Protein AF-A0A1Y2CJR8-F1 (afdb_monomer_lite)

Radius of gyration: 27.36 Å; chains: 1; bounding box: 62×23×79 Å

Structure (mmCIF, N/CA/C/O backbone):
data_AF-A0A1Y2CJR8-F1
#
_entry.id   AF-A0A1Y2CJR8-F1
#
loop_
_atom_site.group_PDB
_atom_site.id
_atom_site.type_symbol
_atom_site.label_atom_id
_atom_site.label_alt_id
_atom_site.label_comp_id
_atom_site.label_asym_id
_atom_site.label_entity_id
_atom_site.label_seq_id
_atom_site.pdbx_PDB_ins_code
_atom_site.Cartn_x
_atom_site.Cartn_y
_atom_site.Cartn_z
_atom_site.occupancy
_atom_site.B_iso_or_equiv
_atom_site.auth_seq_id
_atom_site.auth_comp_id
_atom_site.auth_asym_id
_atom_site.auth_atom_id
_atom_site.pdbx_PDB_model_num
ATOM 1 N N . MET A 1 1 ? 42.103 -3.128 -43.545 1.00 49.88 1 MET A N 1
ATOM 2 C CA . MET A 1 1 ? 41.280 -2.319 -42.617 1.00 49.88 1 MET A CA 1
ATOM 3 C C . MET A 1 1 ? 39.824 -2.497 -43.016 1.00 49.88 1 MET A C 1
ATOM 5 O O . MET A 1 1 ? 39.440 -2.003 -44.065 1.00 49.88 1 MET A O 1
ATOM 9 N N . SER A 1 2 ? 39.049 -3.291 -42.272 1.00 58.34 2 SER A N 1
ATOM 10 C CA . SER A 1 2 ? 37.636 -3.524 -42.604 1.00 58.34 2 SER A CA 1
ATOM 11 C C . SER A 1 2 ? 36.811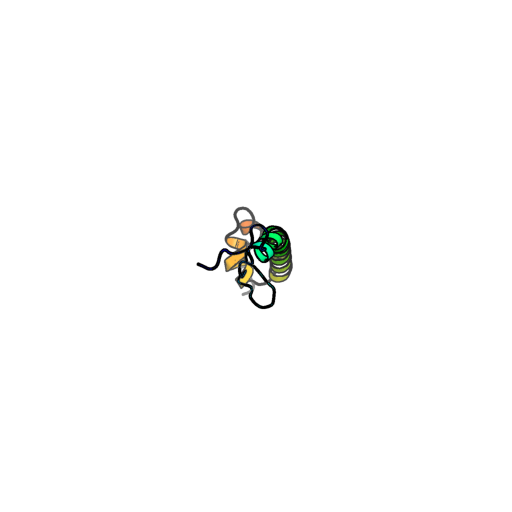 -2.311 -42.167 1.00 58.34 2 SER A C 1
ATOM 13 O O . SER A 1 2 ? 36.680 -2.046 -40.975 1.00 58.34 2 SER A O 1
ATOM 15 N N . SER A 1 3 ? 36.336 -1.533 -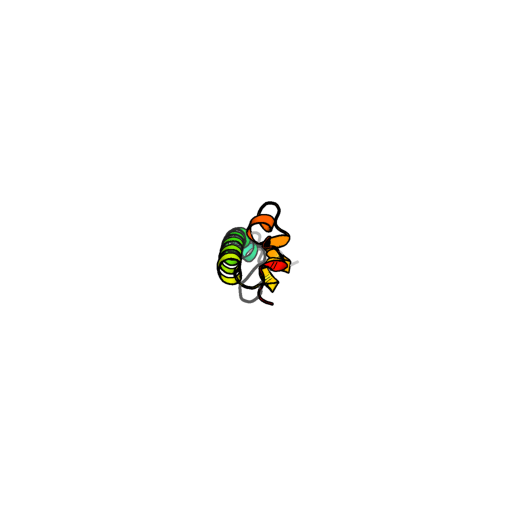43.140 1.00 68.44 3 SER A N 1
ATOM 16 C CA . SER A 1 3 ? 35.434 -0.396 -42.950 1.00 68.44 3 SER A CA 1
ATOM 17 C C . SER A 1 3 ? 34.005 -0.931 -42.876 1.00 68.44 3 SER A C 1
ATOM 19 O O . SER A 1 3 ? 33.487 -1.445 -43.868 1.00 68.44 3 SER A O 1
ATOM 21 N N . ALA A 1 4 ? 33.377 -0.868 -41.702 1.00 74.50 4 ALA A N 1
ATOM 22 C CA . ALA A 1 4 ? 31.965 -1.215 -41.576 1.00 74.50 4 ALA A CA 1
ATOM 23 C C . ALA A 1 4 ? 31.115 -0.256 -42.440 1.00 74.50 4 ALA A C 1
ATOM 25 O O . ALA A 1 4 ? 31.385 0.949 -42.460 1.00 74.50 4 ALA A O 1
ATOM 26 N N . PRO A 1 5 ? 30.094 -0.750 -43.164 1.00 79.12 5 PRO A N 1
ATOM 27 C CA . PRO A 1 5 ? 29.307 0.082 -44.065 1.00 79.12 5 PRO A CA 1
ATOM 28 C C . PRO A 1 5 ? 28.562 1.183 -43.297 1.00 79.12 5 PRO A C 1
ATOM 30 O O . PRO A 1 5 ? 27.990 0.941 -42.234 1.00 79.12 5 PRO A O 1
ATOM 33 N N . ARG A 1 6 ? 28.525 2.393 -43.875 1.00 77.19 6 ARG A N 1
ATOM 34 C CA . ARG A 1 6 ? 27.947 3.630 -43.298 1.00 77.19 6 ARG A CA 1
ATOM 35 C C . ARG A 1 6 ? 26.501 3.491 -42.798 1.00 77.19 6 ARG A C 1
ATOM 37 O O . ARG A 1 6 ? 26.067 4.281 -41.970 1.00 77.19 6 ARG A O 1
ATOM 44 N N . PHE A 1 7 ? 25.775 2.494 -43.300 1.00 82.12 7 PHE A N 1
ATOM 45 C CA . PHE A 1 7 ? 24.360 2.248 -43.023 1.00 82.12 7 PHE A CA 1
ATOM 46 C C . PHE A 1 7 ? 24.103 0.933 -42.267 1.00 82.12 7 PHE A C 1
ATOM 48 O O . PHE A 1 7 ? 22.980 0.435 -42.270 1.00 82.12 7 PHE A O 1
ATOM 55 N N . ALA A 1 8 ? 25.120 0.351 -41.623 1.00 82.38 8 ALA A N 1
ATOM 56 C CA . ALA A 1 8 ? 24.915 -0.822 -40.778 1.00 82.38 8 ALA A CA 1
ATOM 57 C C . ALA A 1 8 ? 24.023 -0.473 -39.565 1.00 82.38 8 ALA A C 1
ATOM 59 O O . ALA A 1 8 ? 24.327 0.487 -38.846 1.00 82.38 8 ALA A O 1
ATOM 60 N N . PRO A 1 9 ? 22.947 -1.236 -39.291 1.00 83.50 9 PRO A N 1
ATOM 61 C CA . PRO A 1 9 ? 22.151 -1.035 -38.090 1.00 83.50 9 PRO A CA 1
ATOM 62 C C . PRO A 1 9 ? 22.990 -1.346 -36.846 1.00 83.50 9 PRO A C 1
ATOM 64 O O . PRO A 1 9 ? 23.595 -2.410 -36.726 1.00 83.50 9 PRO A O 1
ATOM 67 N N . GLN A 1 10 ? 23.009 -0.413 -35.896 1.00 80.62 10 GLN A N 1
ATOM 68 C CA . GLN A 1 10 ? 23.667 -0.588 -34.602 1.00 80.62 10 GLN A CA 1
ATOM 69 C C . GLN A 1 10 ? 22.768 -1.436 -33.692 1.00 80.62 10 GLN A C 1
ATOM 71 O O . GLN A 1 10 ? 21.940 -0.908 -32.947 1.00 80.62 10 GLN A O 1
ATOM 76 N N . ILE A 1 11 ? 22.894 -2.761 -33.776 1.00 80.56 11 ILE A N 1
ATOM 77 C CA . ILE A 1 11 ? 22.120 -3.689 -32.945 1.00 80.56 11 ILE A CA 1
ATOM 78 C C . ILE A 1 11 ? 22.743 -3.729 -31.545 1.00 80.56 11 ILE A C 1
ATOM 80 O O . ILE A 1 11 ? 23.824 -4.279 -31.348 1.00 80.56 11 ILE A O 1
ATOM 84 N N . LYS A 1 12 ? 22.053 -3.151 -30.557 1.00 82.69 12 LYS A N 1
ATOM 85 C CA . LYS A 1 12 ? 22.412 -3.280 -29.139 1.00 82.69 12 LYS A CA 1
ATOM 86 C C . LYS A 1 12 ? 21.560 -4.373 -28.506 1.00 82.69 12 LYS A C 1
ATOM 88 O O . LYS A 1 12 ? 20.334 -4.318 -28.586 1.00 82.69 12 LYS A O 1
ATOM 93 N N . ALA A 1 13 ? 22.200 -5.344 -27.859 1.00 81.44 13 ALA A N 1
ATOM 94 C CA . ALA A 1 13 ? 21.486 -6.323 -27.051 1.00 81.44 13 ALA A CA 1
ATOM 95 C C . ALA A 1 13 ? 20.770 -5.599 -25.899 1.00 81.44 13 ALA A C 1
ATOM 97 O O . ALA A 1 13 ? 21.400 -4.882 -25.123 1.00 81.44 13 ALA A O 1
ATOM 98 N N . ASN A 1 14 ? 19.450 -5.761 -25.808 1.00 83.00 14 ASN A N 1
ATOM 99 C CA . ASN A 1 14 ? 18.661 -5.248 -24.694 1.00 83.00 14 ASN A CA 1
ATOM 100 C C . ASN A 1 14 ? 18.425 -6.401 -23.710 1.00 83.00 14 ASN A C 1
ATOM 102 O O . ASN A 1 14 ? 17.738 -7.356 -24.087 1.00 83.00 14 ASN A O 1
ATOM 106 N N . PRO A 1 15 ? 18.989 -6.362 -22.490 1.00 85.38 15 PRO A N 1
ATOM 107 C CA . PRO A 1 15 ? 18.777 -7.428 -21.525 1.00 85.38 15 PRO A CA 1
ATOM 108 C C . PRO A 1 15 ? 17.284 -7.520 -21.196 1.00 85.38 15 PRO A C 1
ATOM 110 O O . PRO A 1 15 ? 16.638 -6.542 -20.814 1.00 85.38 15 PRO A O 1
ATOM 113 N N . SER A 1 16 ? 16.725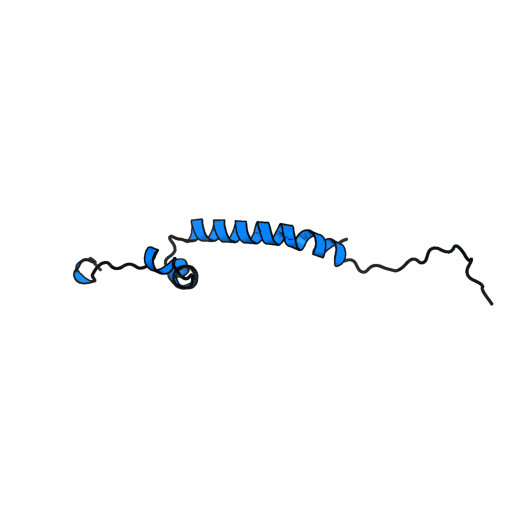 -8.713 -21.373 1.00 90.06 16 SER A N 1
ATOM 114 C CA . SER A 1 16 ? 15.336 -9.006 -21.044 1.00 90.06 16 SER A CA 1
ATOM 115 C C . SER A 1 16 ? 15.251 -10.360 -20.360 1.00 90.06 16 SER A C 1
ATOM 117 O O . SER A 1 16 ? 15.964 -11.289 -20.738 1.00 90.06 16 SER A O 1
ATOM 119 N N . LEU A 1 17 ? 14.383 -10.467 -19.358 1.00 88.44 17 LEU A N 1
ATOM 120 C CA . LEU A 1 17 ? 14.071 -11.725 -18.690 1.00 88.44 17 LEU A CA 1
ATOM 121 C C . LEU A 1 17 ? 12.673 -12.148 -19.122 1.00 88.44 17 LEU A C 1
ATOM 123 O O . LEU A 1 17 ? 11.724 -11.398 -18.911 1.00 88.44 17 LEU A O 1
ATOM 127 N N . ALA A 1 18 ? 12.542 -13.312 -19.763 1.00 86.56 18 ALA A N 1
ATOM 128 C CA . ALA A 1 18 ? 11.259 -13.808 -20.275 1.00 86.56 18 ALA A CA 1
ATOM 129 C C . ALA A 1 18 ? 10.479 -12.760 -21.111 1.00 86.56 18 ALA A C 1
ATOM 131 O O . ALA A 1 18 ? 9.256 -12.669 -21.047 1.00 86.56 18 ALA A O 1
ATOM 132 N N . GLY A 1 19 ? 11.190 -11.913 -21.868 1.00 84.44 19 GLY A N 1
ATOM 133 C CA . GLY A 1 19 ? 10.590 -10.840 -22.667 1.00 84.44 19 GLY A CA 1
ATOM 134 C C . GLY A 1 19 ? 10.225 -9.564 -21.893 1.00 84.44 19 GLY A C 1
ATOM 135 O O . GLY A 1 19 ? 9.747 -8.602 -22.500 1.00 84.44 19 GLY A O 1
ATOM 136 N N . PHE A 1 20 ? 10.486 -9.485 -20.588 1.00 88.25 20 PHE A N 1
ATOM 137 C CA . PHE A 1 20 ? 10.368 -8.254 -19.808 1.00 88.25 20 PHE A CA 1
ATOM 138 C C . PHE A 1 20 ? 11.692 -7.494 -19.788 1.00 88.25 20 PHE A C 1
ATOM 140 O O . PHE A 1 20 ? 12.727 -8.008 -19.372 1.00 88.25 20 PHE A O 1
ATOM 147 N N . THR A 1 21 ? 11.647 -6.242 -20.237 1.00 91.94 21 THR A N 1
ATOM 148 C CA . THR A 1 21 ? 12.745 -5.280 -20.097 1.00 91.94 21 THR A CA 1
ATOM 149 C C . THR A 1 21 ? 12.410 -4.303 -18.975 1.00 91.94 21 THR A C 1
ATOM 151 O O . THR A 1 21 ? 11.233 -4.051 -18.701 1.00 91.94 21 THR A O 1
ATOM 154 N N . VAL A 1 22 ? 13.425 -3.701 -18.352 1.00 90.25 22 VAL A N 1
ATOM 155 C CA . VAL A 1 22 ? 13.220 -2.703 -17.284 1.00 90.25 22 VAL A CA 1
ATOM 156 C C . VAL A 1 22 ? 12.287 -1.561 -17.727 1.00 90.25 22 VAL A C 1
ATOM 158 O O . VAL A 1 22 ? 11.314 -1.294 -17.020 1.00 90.25 22 VAL A O 1
ATOM 161 N N . PRO A 1 23 ? 12.456 -0.945 -18.918 1.00 91.06 23 PRO A N 1
ATOM 162 C CA . PRO A 1 23 ? 11.545 0.108 -19.371 1.00 91.06 23 PRO A CA 1
ATOM 163 C C . PRO A 1 23 ? 10.120 -0.392 -19.625 1.00 91.06 23 PRO A C 1
ATOM 165 O O . PRO A 1 23 ? 9.167 0.373 -19.496 1.00 91.06 23 PRO A O 1
ATOM 168 N N . ARG A 1 24 ? 9.950 -1.668 -19.999 1.00 91.44 24 ARG A N 1
ATOM 169 C CA . ARG A 1 24 ? 8.629 -2.278 -20.192 1.00 91.44 24 ARG A CA 1
ATOM 170 C C . ARG A 1 24 ? 7.935 -2.515 -18.852 1.00 91.44 24 ARG A C 1
ATOM 172 O O . ARG A 1 24 ? 6.752 -2.214 -18.756 1.00 91.44 24 ARG A O 1
ATOM 179 N N . ALA A 1 25 ? 8.649 -2.991 -17.833 1.00 91.94 25 ALA A N 1
ATOM 180 C CA . ALA A 1 25 ? 8.104 -3.169 -16.487 1.00 91.94 25 ALA A CA 1
ATOM 181 C C . ALA A 1 25 ? 7.737 -1.824 -15.835 1.00 91.94 25 ALA A C 1
ATOM 183 O O . ALA A 1 25 ? 6.650 -1.684 -15.279 1.00 91.94 25 ALA A O 1
ATOM 184 N N . ALA A 1 26 ? 8.588 -0.805 -15.992 1.00 94.38 26 ALA A N 1
ATOM 185 C CA . ALA A 1 26 ? 8.362 0.529 -15.432 1.00 94.38 26 ALA A CA 1
ATOM 186 C C . ALA A 1 26 ? 7.043 1.173 -15.901 1.00 94.38 26 ALA A C 1
ATOM 188 O O . ALA A 1 26 ? 6.399 1.893 -15.144 1.00 94.38 26 ALA A O 1
ATOM 189 N N . ARG A 1 27 ? 6.594 0.874 -17.127 1.00 95.19 27 ARG A N 1
ATOM 190 C CA . ARG A 1 27 ? 5.316 1.377 -17.663 1.00 95.19 27 ARG A CA 1
ATOM 191 C C . ARG A 1 27 ? 4.091 0.861 -16.908 1.00 95.19 27 ARG A C 1
ATOM 193 O O . ARG A 1 27 ? 3.067 1.533 -16.909 1.00 95.19 27 ARG A O 1
ATOM 200 N N . TRP A 1 28 ? 4.191 -0.302 -16.266 1.00 96.62 28 TRP A N 1
ATOM 201 C CA . TRP A 1 28 ? 3.088 -0.900 -15.510 1.00 96.62 28 TRP A CA 1
ATOM 202 C C . TRP A 1 28 ? 3.014 -0.419 -14.063 1.00 96.62 28 TRP A C 1
ATOM 204 O O . TRP A 1 28 ? 1.982 -0.608 -13.426 1.00 96.62 28 TRP A O 1
ATOM 214 N N . VAL A 1 29 ? 4.062 0.237 -13.553 1.00 96.69 29 VAL A N 1
ATOM 215 C CA . VAL A 1 29 ? 4.132 0.737 -12.171 1.00 96.69 29 VAL A CA 1
ATOM 216 C C . VAL A 1 29 ? 2.888 1.530 -11.752 1.00 96.69 29 VAL A C 1
ATOM 218 O O . VAL A 1 29 ? 2.302 1.154 -10.741 1.00 96.69 29 VAL A O 1
ATOM 221 N N . PRO A 1 30 ? 2.410 2.557 -12.487 1.00 97.75 30 PRO A N 1
ATOM 222 C CA . 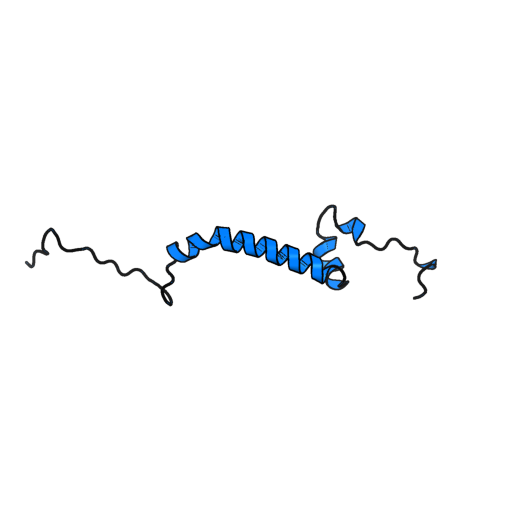PRO A 1 30 ? 1.234 3.312 -12.047 1.00 97.75 30 PRO A CA 1
ATOM 223 C C . PRO A 1 30 ? -0.042 2.459 -12.012 1.00 97.75 30 PRO A C 1
ATOM 225 O O . PRO A 1 30 ? -0.860 2.603 -11.109 1.00 97.75 30 PRO A O 1
ATOM 228 N N . THR A 1 31 ? -0.203 1.533 -12.961 1.00 98.06 31 THR A N 1
ATOM 229 C CA . THR A 1 31 ? -1.361 0.627 -12.995 1.00 98.06 31 THR A CA 1
ATOM 230 C C . THR A 1 31 ? -1.325 -0.351 -11.825 1.00 98.06 31 THR A C 1
ATOM 232 O O . THR A 1 31 ? -2.321 -0.514 -11.128 1.00 98.06 31 THR A O 1
ATOM 235 N N . LEU A 1 32 ? -0.171 -0.969 -11.567 1.00 98.19 32 LEU A N 1
ATOM 236 C CA . LEU A 1 32 ? 0.007 -1.883 -10.440 1.00 98.19 32 LEU A CA 1
ATOM 237 C C . LEU A 1 32 ? -0.103 -1.164 -9.095 1.00 98.19 32 LEU A C 1
ATOM 239 O O . LEU A 1 32 ? -0.627 -1.744 -8.153 1.00 98.19 32 LEU A O 1
ATOM 243 N N . ALA A 1 33 ? 0.324 0.097 -9.007 1.00 98.19 33 ALA A N 1
ATOM 244 C CA . ALA A 1 33 ? 0.125 0.915 -7.817 1.00 98.19 33 ALA A CA 1
ATOM 245 C C . ALA A 1 33 ? -1.369 1.133 -7.538 1.00 98.19 33 ALA A C 1
ATOM 247 O O . ALA A 1 33 ? -1.815 0.916 -6.413 1.00 98.19 33 ALA A O 1
ATOM 248 N N . LEU A 1 34 ? -2.156 1.479 -8.563 1.00 98.44 34 LEU A N 1
ATOM 249 C CA . LEU A 1 34 ? -3.606 1.633 -8.428 1.00 98.44 34 LEU A CA 1
ATOM 250 C C . LEU A 1 34 ? -4.277 0.324 -7.984 1.00 98.44 34 LEU A C 1
ATOM 252 O O . LEU A 1 34 ? -5.063 0.322 -7.037 1.00 98.44 34 LEU A O 1
ATOM 256 N N . TRP A 1 35 ? -3.930 -0.796 -8.622 1.00 98.25 35 TRP A N 1
ATOM 257 C CA . TRP A 1 35 ? -4.428 -2.114 -8.222 1.00 98.25 35 TRP A CA 1
ATOM 258 C C . TRP A 1 35 ? -3.972 -2.518 -6.819 1.00 98.25 35 TRP A C 1
ATOM 260 O O . TRP A 1 35 ? -4.741 -3.137 -6.090 1.00 98.25 35 TRP A O 1
ATOM 270 N N . GLY A 1 36 ? -2.761 -2.137 -6.415 1.00 98.12 36 GLY A N 1
ATOM 271 C CA . GLY A 1 36 ? -2.252 -2.338 -5.063 1.00 98.12 36 GLY A CA 1
ATOM 272 C C . GLY A 1 36 ? -3.091 -1.599 -4.024 1.00 98.12 36 GLY A C 1
ATOM 273 O O . GLY A 1 36 ? -3.509 -2.207 -3.043 1.00 98.12 36 GLY A O 1
ATOM 274 N N . VAL A 1 37 ? -3.415 -0.323 -4.266 1.00 98.19 37 VAL A N 1
ATOM 275 C CA . VAL A 1 37 ? -4.297 0.461 -3.382 1.00 98.19 37 VAL A CA 1
ATOM 276 C C . VAL A 1 37 ? -5.688 -0.169 -3.303 1.00 98.19 37 VAL A C 1
ATOM 278 O O . VAL A 1 37 ? -6.212 -0.353 -2.206 1.00 98.19 37 VAL A O 1
ATOM 281 N N . ALA A 1 38 ? -6.267 -0.560 -4.442 1.00 98.25 38 ALA A N 1
ATOM 282 C CA . ALA A 1 38 ? -7.565 -1.232 -4.473 1.00 98.25 38 ALA A CA 1
ATOM 283 C C . ALA A 1 38 ? -7.544 -2.569 -3.708 1.00 98.25 38 ALA A C 1
ATOM 285 O O . ALA A 1 38 ? -8.453 -2.852 -2.928 1.00 98.25 38 ALA A O 1
ATOM 286 N N . GLY A 1 39 ? -6.486 -3.364 -3.884 1.00 98.44 39 GLY A N 1
ATOM 287 C CA . GLY A 1 39 ? -6.291 -4.632 -3.185 1.00 98.44 39 GLY A CA 1
ATOM 288 C C . GLY A 1 39 ? -6.147 -4.452 -1.676 1.00 98.44 39 GLY A C 1
ATOM 289 O O . GLY A 1 39 ? -6.811 -5.155 -0.918 1.00 98.44 39 GLY A O 1
ATOM 290 N N . VAL A 1 40 ? -5.354 -3.474 -1.227 1.00 97.06 40 VAL A N 1
ATOM 291 C CA . VAL A 1 40 ? -5.244 -3.123 0.198 1.00 97.06 40 VAL A CA 1
ATOM 292 C C . VAL A 1 40 ? -6.592 -2.663 0.748 1.00 97.06 40 VAL A C 1
ATOM 294 O O . VAL A 1 40 ? -6.970 -3.095 1.834 1.00 97.06 40 VAL A O 1
ATOM 297 N N . GLY A 1 41 ? -7.354 -1.853 0.009 1.00 96.81 41 GLY A N 1
ATOM 298 C CA . GLY A 1 41 ? -8.700 -1.441 0.416 1.00 96.81 41 GLY A CA 1
ATOM 299 C C . GLY A 1 41 ? -9.648 -2.631 0.593 1.00 96.81 41 GLY A C 1
ATOM 300 O O . GLY A 1 41 ? -10.309 -2.743 1.624 1.00 96.81 41 GLY A O 1
ATOM 301 N N . ALA A 1 42 ? -9.657 -3.564 -0.363 1.00 98.00 42 ALA A N 1
ATOM 302 C CA . ALA A 1 42 ? -10.455 -4.784 -0.268 1.00 98.00 42 ALA A CA 1
ATOM 303 C C . ALA A 1 42 ? -10.026 -5.662 0.921 1.00 98.00 42 ALA A C 1
ATOM 305 O O . ALA A 1 42 ? -10.872 -6.083 1.707 1.00 98.00 42 ALA A O 1
ATOM 306 N N . LEU A 1 43 ? -8.721 -5.895 1.099 1.00 97.19 43 LEU A N 1
ATOM 307 C CA . LEU A 1 43 ? -8.190 -6.631 2.250 1.00 97.19 43 LEU A CA 1
ATOM 308 C C . LEU A 1 43 ? -8.594 -5.973 3.568 1.00 97.19 43 LEU A C 1
ATOM 310 O O . LEU A 1 43 ? -9.042 -6.662 4.473 1.00 97.19 43 LEU A O 1
ATOM 314 N N . THR A 1 44 ? -8.493 -4.649 3.657 1.00 96.12 44 THR A N 1
ATOM 315 C CA . THR A 1 44 ? -8.878 -3.883 4.848 1.00 96.12 44 THR A CA 1
ATOM 316 C C . THR A 1 44 ? -10.362 -4.061 5.159 1.00 96.12 44 THR A C 1
ATOM 318 O O . THR A 1 44 ? -10.713 -4.296 6.311 1.00 96.12 44 THR A O 1
ATOM 321 N N . LEU A 1 45 ? -11.230 -4.017 4.143 1.00 95.31 45 LEU A N 1
ATOM 322 C CA . LEU A 1 45 ? -12.669 -4.229 4.303 1.00 95.31 45 LEU A CA 1
ATOM 323 C C . LEU A 1 45 ? -12.967 -5.624 4.869 1.00 95.31 45 LEU A C 1
ATOM 325 O O . LEU A 1 45 ? -13.642 -5.748 5.892 1.00 95.31 45 LEU A O 1
ATOM 329 N N . PHE A 1 46 ? -12.432 -6.668 4.234 1.00 97.50 46 PHE A N 1
ATOM 330 C CA . PHE A 1 46 ? -12.719 -8.054 4.615 1.00 97.50 46 PHE A CA 1
ATOM 331 C C . PHE A 1 46 ? -12.011 -8.495 5.903 1.00 97.50 46 PHE A C 1
ATOM 333 O O . PHE A 1 46 ? -12.553 -9.313 6.640 1.00 97.50 46 PHE A O 1
ATOM 340 N N . ALA A 1 47 ? -10.826 -7.956 6.199 1.00 96.94 47 ALA A N 1
ATOM 341 C CA . ALA A 1 47 ? -10.070 -8.262 7.413 1.00 96.94 47 ALA A CA 1
ATOM 342 C C . ALA A 1 47 ? -10.465 -7.389 8.613 1.00 96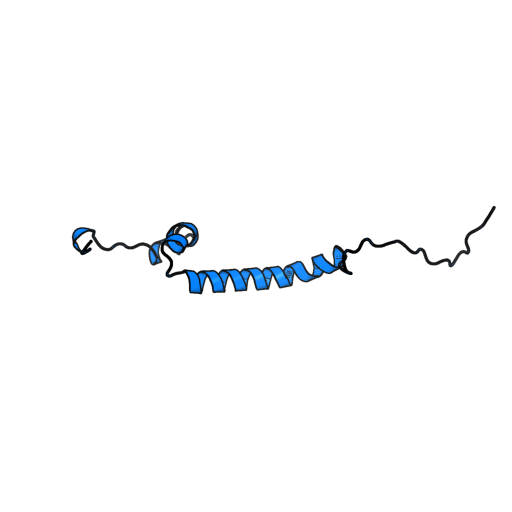.94 47 ALA A C 1
ATOM 344 O O . ALA A 1 47 ? -10.030 -7.673 9.728 1.00 96.94 47 ALA A O 1
ATOM 345 N N . SER A 1 48 ? -11.294 -6.357 8.420 1.00 95.81 48 SER A N 1
ATOM 346 C CA . SER A 1 48 ? -11.716 -5.452 9.495 1.00 95.81 48 SER A CA 1
ATOM 347 C C . SER A 1 48 ? -12.302 -6.137 10.741 1.00 95.81 48 SER A C 1
ATOM 349 O O . SER A 1 48 ? -12.061 -5.611 11.824 1.00 95.81 48 SER A O 1
ATOM 351 N N . PRO A 1 49 ? -12.988 -7.300 10.680 1.00 95.62 49 PRO A N 1
ATOM 352 C CA . PRO A 1 49 ? -13.488 -7.975 11.882 1.00 95.62 49 PRO A CA 1
ATOM 353 C C . PRO A 1 49 ? -12.417 -8.754 12.660 1.00 95.62 49 PRO A C 1
ATOM 355 O O . PRO A 1 49 ? -12.695 -9.250 13.747 1.00 95.62 49 PRO A O 1
ATOM 358 N N . ILE A 1 50 ? -11.212 -8.927 12.107 1.00 97.19 50 ILE A N 1
ATOM 359 C CA . ILE A 1 50 ? -10.151 -9.733 12.719 1.00 97.19 50 ILE A CA 1
ATOM 360 C C . ILE A 1 50 ? -9.471 -8.895 13.817 1.00 97.19 50 ILE A C 1
ATOM 362 O O . ILE A 1 50 ? -8.824 -7.897 13.487 1.00 97.19 50 ILE A O 1
ATOM 366 N N . PRO A 1 51 ? -9.517 -9.297 15.106 1.00 95.12 51 PRO A N 1
ATOM 367 C CA . PRO A 1 51 ? -8.998 -8.467 16.201 1.00 95.12 51 PRO A CA 1
ATOM 368 C C . PRO A 1 51 ? -7.507 -8.137 16.070 1.00 95.12 51 PRO A C 1
ATOM 370 O O . PRO A 1 51 ? -7.071 -7.029 16.376 1.00 95.12 51 PRO A O 1
ATOM 373 N N . LEU A 1 52 ? -6.712 -9.083 15.557 1.00 96.88 52 LEU A N 1
ATOM 374 C CA . LEU A 1 52 ? -5.284 -8.863 15.325 1.00 96.88 52 LEU A CA 1
ATOM 375 C C . LEU A 1 52 ? -5.042 -7.801 14.240 1.00 96.88 52 LEU A C 1
ATOM 377 O O . LEU A 1 52 ? -4.182 -6.943 14.403 1.00 96.88 52 LEU A O 1
ATOM 381 N N . PHE A 1 53 ? -5.849 -7.806 13.174 1.00 97.00 53 PHE A N 1
ATOM 382 C CA . PHE A 1 53 ? -5.763 -6.808 12.107 1.00 97.00 53 PHE A CA 1
ATOM 383 C C . PHE A 1 53 ? -6.200 -5.420 12.591 1.00 97.00 53 PHE A C 1
ATOM 385 O O . PHE A 1 53 ? -5.566 -4.420 12.253 1.00 97.00 53 PHE A O 1
ATOM 392 N N . GLN A 1 54 ? -7.231 -5.343 13.439 1.00 96.06 54 GLN A N 1
ATOM 393 C CA . GLN A 1 54 ? -7.617 -4.081 14.074 1.00 96.06 54 GLN A CA 1
ATOM 394 C C . GLN A 1 54 ? -6.467 -3.502 14.906 1.00 96.06 54 GLN A C 1
ATOM 396 O O . GLN A 1 54 ? -6.090 -2.345 14.714 1.00 96.06 54 GLN A O 1
ATOM 401 N N . LYS A 1 55 ? -5.864 -4.325 15.772 1.00 95.56 55 LYS A N 1
ATOM 402 C CA . LYS A 1 55 ? -4.786 -3.907 16.675 1.00 95.56 55 LYS A CA 1
ATOM 403 C C . LYS A 1 55 ? -3.518 -3.477 15.932 1.00 95.56 55 LYS A C 1
ATOM 405 O O . LYS A 1 55 ? -2.945 -2.446 16.275 1.00 95.56 55 LYS A O 1
ATOM 410 N N . ASP A 1 56 ? -3.088 -4.260 14.945 1.00 96.00 56 ASP A N 1
ATOM 411 C CA . ASP A 1 56 ? -1.784 -4.071 14.298 1.00 96.00 56 ASP A CA 1
ATOM 412 C C . ASP A 1 56 ? -1.843 -3.165 13.059 1.00 96.00 56 ASP A C 1
ATOM 414 O O . ASP A 1 56 ? -0.810 -2.642 12.647 1.00 96.00 56 ASP A O 1
ATOM 418 N N . VAL A 1 57 ? -3.022 -2.958 12.459 1.00 96.12 57 VAL A N 1
ATOM 419 C CA . VAL A 1 57 ? -3.179 -2.132 11.248 1.00 96.12 57 VAL A CA 1
ATOM 420 C C . VAL A 1 57 ? -4.128 -0.965 11.491 1.00 96.12 57 VAL A C 1
ATOM 422 O O . VAL A 1 57 ? -3.718 0.189 11.375 1.00 96.12 57 VAL A O 1
ATOM 425 N N . LEU A 1 58 ? -5.388 -1.226 11.8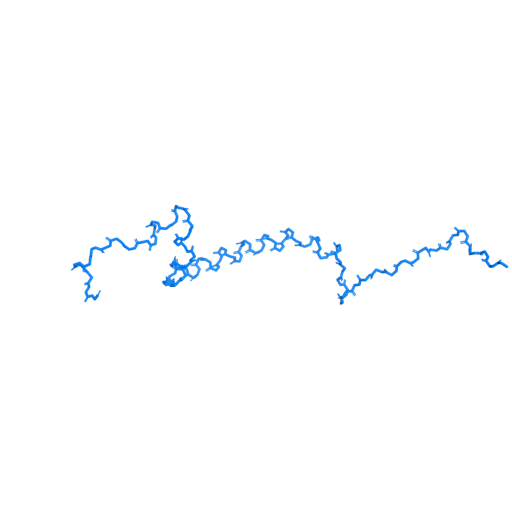46 1.00 96.38 58 LEU A N 1
ATOM 426 C CA . LEU A 1 58 ? -6.420 -0.178 11.873 1.00 96.38 58 LEU A CA 1
ATOM 427 C C . LEU A 1 58 ? -6.217 0.842 13.001 1.00 96.38 58 LEU A C 1
ATOM 429 O O . LEU A 1 58 ? -6.454 2.032 12.800 1.00 96.38 58 LEU A O 1
ATOM 433 N N . HIS A 1 59 ? -5.711 0.418 14.160 1.00 96.12 59 HIS A N 1
ATOM 434 C CA . HIS A 1 59 ? -5.389 1.313 15.276 1.00 96.12 59 HIS A CA 1
ATOM 435 C C . HIS A 1 59 ? -4.187 2.226 15.013 1.00 96.12 59 HIS A C 1
ATOM 437 O O . HIS A 1 59 ? -4.023 3.225 15.716 1.00 96.12 59 HIS A O 1
ATOM 443 N N . LEU A 1 60 ? -3.358 1.915 14.014 1.00 95.19 60 LEU A N 1
ATOM 444 C CA . LEU A 1 60 ? -2.233 2.765 13.622 1.00 95.19 60 LEU A CA 1
ATOM 445 C C . LEU A 1 60 ? -2.658 3.901 12.685 1.00 95.19 60 LEU A C 1
ATOM 447 O O . LEU A 1 60 ? -1.897 4.850 12.502 1.00 95.19 60 LEU A O 1
ATOM 451 N N . ILE A 1 61 ? -3.857 3.825 12.100 1.00 93.75 61 ILE A N 1
ATOM 452 C CA . ILE A 1 61 ? -4.366 4.832 11.170 1.00 93.75 61 ILE A CA 1
ATOM 453 C C . ILE A 1 61 ? -4.988 5.992 11.974 1.00 93.75 61 ILE A C 1
ATOM 455 O O . ILE A 1 61 ? -5.989 5.787 12.677 1.00 93.75 61 ILE A O 1
ATOM 459 N N . PRO A 1 62 ? -4.446 7.226 11.875 1.00 92.69 62 PRO A N 1
ATOM 460 C CA . PRO A 1 62 ? -5.009 8.388 12.557 1.00 92.69 62 PRO A CA 1
ATOM 461 C C . PRO A 1 62 ? -6.464 8.628 12.138 1.00 92.69 62 PRO A C 1
ATOM 463 O O . PRO A 1 62 ? -6.791 8.566 10.955 1.00 92.69 62 PRO A O 1
ATOM 466 N N . GLY A 1 63 ? -7.343 8.885 13.108 1.00 91.88 63 GLY A N 1
ATOM 467 C CA . GLY A 1 63 ? -8.777 9.111 12.883 1.00 91.88 63 GLY A CA 1
ATOM 468 C C . GLY A 1 63 ? -9.626 7.848 12.682 1.00 91.88 63 GLY A C 1
ATOM 469 O O . GLY A 1 63 ? -10.841 7.925 12.807 1.00 91.88 63 GLY A O 1
ATOM 470 N N . VAL A 1 64 ? -9.023 6.681 12.427 1.00 93.38 64 VAL A N 1
ATOM 471 C CA . VAL A 1 64 ? -9.756 5.405 12.285 1.00 93.38 64 VAL A CA 1
ATOM 472 C C . VAL A 1 64 ? -9.769 4.611 13.591 1.00 93.38 64 VAL A C 1
ATOM 474 O O . VAL A 1 64 ? -10.730 3.898 13.874 1.00 93.38 64 VAL A O 1
ATOM 477 N N . ARG A 1 65 ? -8.730 4.761 14.419 1.00 93.38 65 ARG A N 1
ATOM 478 C CA . ARG A 1 65 ? -8.567 4.036 15.687 1.00 93.38 65 ARG A CA 1
ATOM 479 C C . ARG A 1 65 ? -9.795 4.091 16.599 1.00 93.38 65 ARG A C 1
ATOM 481 O O . ARG A 1 65 ? -10.166 3.069 17.166 1.00 93.38 65 ARG A O 1
ATOM 488 N N . GLU A 1 66 ? -10.400 5.264 16.751 1.00 92.88 66 GLU A N 1
ATOM 489 C CA . GLU A 1 66 ? -11.519 5.472 17.680 1.00 92.88 66 GLU A CA 1
ATOM 490 C C . GLU A 1 66 ? -12.744 4.629 17.311 1.00 92.88 66 GLU A C 1
ATOM 492 O O . GLU A 1 66 ? -13.423 4.132 18.201 1.00 92.88 66 GLU A O 1
ATOM 497 N N . TYR A 1 67 ? -12.976 4.387 16.016 1.00 92.44 67 TYR A N 1
ATOM 498 C CA . TYR A 1 67 ? -14.088 3.561 15.539 1.00 92.44 67 TYR A CA 1
ATOM 499 C C . TYR A 1 67 ? -13.941 2.078 15.916 1.00 92.44 67 TYR A C 1
ATOM 501 O O . TYR A 1 67 ? -14.936 1.397 16.136 1.00 92.44 67 TYR A O 1
ATOM 509 N N . TYR A 1 68 ? -12.705 1.576 15.993 1.00 93.25 68 TYR A N 1
ATOM 510 C CA . TYR A 1 68 ? -12.415 0.172 16.308 1.00 93.25 68 TYR A CA 1
ATOM 511 C C . TYR A 1 68 ? -12.048 -0.059 17.782 1.00 93.25 68 TYR A C 1
ATOM 513 O O . TYR A 1 68 ? -11.824 -1.196 18.188 1.00 93.25 68 TYR A O 1
ATOM 521 N N . THR A 1 69 ? -11.997 0.999 18.595 1.00 92.19 69 THR A N 1
ATOM 522 C CA . THR A 1 69 ? -11.716 0.876 20.028 1.00 92.19 69 THR A CA 1
ATOM 523 C C . THR A 1 69 ? -12.998 0.533 20.782 1.00 92.19 69 THR A C 1
ATOM 525 O O . THR A 1 69 ? -13.960 1.299 20.768 1.00 92.19 69 THR A O 1
ATOM 528 N N . ASP A 1 70 ? -12.994 -0.603 21.477 1.00 88.94 70 ASP A N 1
ATOM 529 C CA . ASP A 1 70 ? -14.050 -0.946 22.424 1.00 88.94 70 ASP A CA 1
ATOM 530 C C . ASP A 1 70 ? -13.928 -0.074 23.686 1.00 88.94 70 ASP A C 1
ATOM 532 O O . ASP A 1 70 ? -12.922 -0.129 24.394 1.00 88.94 70 ASP A O 1
ATOM 536 N N . ASN A 1 71 ? -14.954 0.739 23.948 1.00 88.88 71 ASN A N 1
ATOM 537 C CA . ASN A 1 71 ? -15.049 1.607 25.124 1.00 88.88 71 ASN A CA 1
ATOM 538 C C . ASN A 1 71 ? -16.071 1.092 26.151 1.00 88.88 71 ASN A C 1
ATOM 540 O O . ASN A 1 71 ? -16.405 1.814 27.094 1.00 88.88 71 ASN A O 1
ATOM 544 N N . THR A 1 72 ? -16.606 -0.120 25.974 1.00 90.06 72 THR A N 1
ATOM 545 C CA . THR A 1 72 ? -17.531 -0.714 26.937 1.00 90.06 72 THR A CA 1
ATOM 546 C C . THR A 1 72 ? -16.815 -0.913 28.280 1.00 90.06 72 THR A C 1
ATOM 548 O O . THR A 1 72 ? -15.714 -1.479 28.299 1.00 90.06 72 THR A O 1
ATOM 551 N N . PRO A 1 73 ? -17.404 -0.452 29.403 1.00 89.62 73 PRO A N 1
ATOM 552 C CA . PRO A 1 73 ? -16.836 -0.655 30.729 1.00 89.62 73 PRO A CA 1
ATOM 553 C C . PRO A 1 73 ? -16.611 -2.137 31.024 1.00 89.62 73 PRO A C 1
ATOM 555 O O . PRO A 1 73 ? -17.434 -2.980 30.671 1.00 89.62 73 PRO A O 1
ATOM 558 N N . ASP A 1 74 ? -15.528 -2.456 31.730 1.00 87.56 74 ASP A N 1
ATOM 559 C CA . ASP A 1 74 ? -15.211 -3.849 32.070 1.00 87.56 74 ASP A CA 1
ATOM 560 C C . ASP A 1 74 ? -16.263 -4.491 32.989 1.00 87.56 74 ASP A C 1
ATOM 562 O O . ASP A 1 74 ? -16.409 -5.706 32.991 1.00 87.56 74 ASP A O 1
ATOM 566 N N . SER A 1 75 ? -17.049 -3.690 33.720 1.00 90.06 75 SER A N 1
ATOM 567 C CA . SER A 1 75 ? -18.181 -4.176 34.523 1.00 90.06 75 SER A CA 1
ATOM 568 C C . SER A 1 75 ? -19.310 -4.793 33.695 1.00 90.06 75 SER A C 1
ATOM 570 O O . SER A 1 75 ? -20.054 -5.617 34.221 1.00 90.06 75 SER A O 1
ATOM 572 N N . ASP A 1 76 ? -19.452 -4.380 32.432 1.00 91.44 76 ASP A N 1
ATOM 573 C CA . ASP A 1 76 ? -20.565 -4.769 31.555 1.00 91.44 76 ASP A CA 1
ATOM 574 C C . ASP A 1 76 ? -20.187 -5.945 30.640 1.00 91.44 76 ASP A C 1
ATOM 576 O O . ASP A 1 76 ? -21.029 -6.474 29.907 1.00 91.44 76 ASP A O 1
ATOM 580 N N . LYS A 1 77 ? -18.919 -6.372 30.678 1.00 87.06 77 LYS A N 1
ATOM 581 C CA . LYS A 1 77 ? -18.417 -7.516 29.919 1.00 87.06 77 LYS A CA 1
ATOM 582 C C . LYS A 1 77 ? -18.645 -8.793 30.738 1.00 87.06 77 LYS A C 1
ATOM 584 O O . LYS A 1 77 ? -18.216 -8.870 31.886 1.00 87.06 77 LYS A O 1
ATOM 589 N N . PRO A 1 78 ? -19.319 -9.817 30.183 1.00 89.62 78 PRO A N 1
ATOM 590 C CA . PRO A 1 78 ? -19.575 -11.064 30.906 1.00 89.62 78 PRO A CA 1
ATOM 591 C C . PRO A 1 78 ? -18.324 -11.951 31.067 1.00 89.62 78 PRO A C 1
ATOM 593 O O . PRO A 1 78 ? -18.413 -12.999 31.708 1.00 89.62 78 PRO A O 1
ATOM 596 N N . PHE A 1 79 ? -17.195 -11.562 30.464 1.00 80.81 79 PHE A N 1
ATOM 597 C CA . PHE A 1 79 ? -15.889 -12.219 30.507 1.00 80.81 79 PHE A CA 1
ATOM 598 C C . PHE A 1 79 ? -14.765 -11.193 30.338 1.00 80.81 79 PHE A C 1
ATOM 600 O O . PHE A 1 79 ? -14.969 -10.220 29.573 1.00 80.81 79 PHE A O 1
#

Secondary structure (DSSP, 8-state):
-----TT---------BTTB-HHHHHTTHHHHHHHHHHHHHHHHHHHTT-HHHHHHTGGGSTTTHHHH-----GGG---

InterPro domains:
  IPR019182 Cytochrome b-c1 complex subunit 10, fungi [PF09796] (18-79)
  IPR019182 Cytochrome b-c1 complex subunit 10, fungi [PTHR28254] (5-79)

Sequence (79 aa):
MSSAPRFAPQIKANPSLAGFTVPRAARWVPTLALWGVAGVGALTLFASPIPLFQKDVLHLIPGVREYYTDNTPDSDKPF

Organism: NCBI:txid106004

pLDDT: mean 90.53, std 8.73, range [49.88, 98.44]

Foldseek 3Di:
DDDDDPPDDPDDDQDDDVNDGPVNVVVCVVVVVVVVVVVVVVCCVVCVVPVVCLVPPQCVDPPRNVVSDDPDDPVPDPD